Protein AF-A0A0U2R2X2-F1 (afdb_monomer_lite)

Sequence (88 aa):
MRRALEKEKERDLQFNKYHNFEFASAAFQIGIVLASAAVITSMIGLAYAAICVGLVGVVLTGAGLFAPDVLHHVLHWFEALFAGGKHH

pLDDT: mean 76.11, std 16.43, range [39.03, 97.25]

Secondary structure (DSSP, 8-state):
-HHHHHHHHHHHHHHHHHHHHHHHHHHHHHHHHHHHHHHHHT-HHHHHHHHHHHHHHHHHHHHHHH-TTHHHHHHHHHHHHHHTT---

Radius of gyration: 17.47 Å; chains: 1; bounding box: 38×37×51 Å

Structure (mmCIF, N/CA/C/O backbone):
data_AF-A0A0U2R2X2-F1
#
_entry.id   AF-A0A0U2R2X2-F1
#
loop_
_atom_site.group_PDB
_atom_site.id
_atom_site.type_symbol
_atom_site.label_atom_id
_atom_site.label_alt_id
_atom_site.label_comp_id
_atom_site.label_asym_id
_atom_site.label_entity_id
_atom_site.label_seq_id
_atom_site.pdbx_PDB_ins_code
_atom_site.Cartn_x
_atom_site.Cartn_y
_atom_site.Cartn_z
_atom_site.occupancy
_atom_site.B_iso_or_equiv
_atom_site.auth_seq_id
_atom_site.auth_comp_id
_atom_site.auth_asym_id
_atom_site.auth_atom_id
_atom_site.pdbx_PDB_model_num
ATOM 1 N N . MET A 1 1 ? -25.593 4.968 33.366 1.00 53.25 1 MET A N 1
ATOM 2 C CA . MET A 1 1 ? -24.551 3.938 33.155 1.00 53.25 1 MET A CA 1
ATOM 3 C C . MET A 1 1 ? -24.695 3.193 31.828 1.00 53.25 1 MET A C 1
ATOM 5 O O . MET A 1 1 ? -23.741 3.216 31.072 1.00 53.25 1 MET A O 1
ATOM 9 N N . ARG A 1 2 ? -25.860 2.619 31.470 1.00 55.91 2 ARG A N 1
ATOM 10 C CA . ARG A 1 2 ? -26.041 1.877 30.194 1.00 55.91 2 ARG A CA 1
ATOM 11 C C . ARG A 1 2 ? -25.603 2.625 28.917 1.00 55.91 2 ARG A C 1
ATOM 13 O O . ARG A 1 2 ? -24.847 2.073 28.136 1.00 55.91 2 ARG A O 1
ATOM 20 N N . ARG A 1 3 ? -25.960 3.910 28.775 1.00 55.94 3 ARG A N 1
ATOM 21 C CA . ARG A 1 3 ? -25.557 4.747 27.622 1.00 55.94 3 ARG A CA 1
ATOM 22 C C . ARG A 1 3 ? -24.050 5.048 27.536 1.00 55.94 3 ARG A C 1
ATOM 24 O O . ARG A 1 3 ? -23.583 5.474 26.489 1.00 55.94 3 ARG A O 1
ATOM 31 N N . ALA A 1 4 ? -23.304 4.904 28.635 1.00 55.38 4 ALA A N 1
ATOM 32 C CA . ALA A 1 4 ? -21.857 5.138 28.645 1.00 55.38 4 ALA A CA 1
ATOM 33 C C . ALA A 1 4 ? -21.101 3.921 28.088 1.00 55.38 4 ALA A C 1
ATOM 35 O O . ALA A 1 4 ? -20.228 4.100 27.249 1.00 55.38 4 ALA A O 1
ATOM 36 N N . LEU A 1 5 ? -21.528 2.702 28.450 1.00 56.19 5 LEU A N 1
ATOM 37 C CA . LEU A 1 5 ? -20.987 1.463 27.877 1.00 56.19 5 LEU A CA 1
ATOM 38 C C . LEU A 1 5 ? -21.303 1.316 26.381 1.00 56.19 5 LEU A C 1
ATOM 40 O O . LEU A 1 5 ? -20.481 0.812 25.624 1.00 56.19 5 LEU A O 1
ATOM 44 N N . GLU A 1 6 ? -22.488 1.749 25.940 1.00 57.41 6 GLU A N 1
ATOM 45 C CA . GLU A 1 6 ? -22.854 1.727 24.514 1.00 57.41 6 GLU A CA 1
ATOM 46 C C . GLU A 1 6 ? -21.952 2.654 23.686 1.00 57.41 6 GLU A C 1
ATOM 48 O O . GLU A 1 6 ? -21.493 2.267 22.615 1.00 57.41 6 GLU A O 1
ATOM 53 N N . LYS A 1 7 ? -21.609 3.830 24.228 1.00 54.62 7 LYS A N 1
ATOM 54 C CA . LYS A 1 7 ? -20.671 4.765 23.596 1.00 54.62 7 LYS A CA 1
ATOM 55 C C . LYS A 1 7 ? -19.221 4.286 23.624 1.00 54.62 7 LYS A C 1
ATOM 57 O O . LYS A 1 7 ? -18.497 4.578 22.681 1.00 54.62 7 LYS A O 1
ATOM 62 N N . GLU A 1 8 ? -18.783 3.562 24.655 1.00 54.78 8 GLU A N 1
ATOM 63 C CA . GLU A 1 8 ? -17.461 2.912 24.653 1.00 54.78 8 GLU A CA 1
ATOM 64 C C . GLU A 1 8 ? -17.378 1.839 23.569 1.00 54.78 8 GLU A C 1
ATOM 66 O O . GLU A 1 8 ? -16.438 1.854 22.781 1.00 54.78 8 GLU A O 1
ATOM 71 N N . LYS A 1 9 ? -18.411 0.997 23.437 1.00 56.44 9 LYS A N 1
ATOM 72 C CA . LYS A 1 9 ? -18.489 -0.007 22.366 1.00 56.44 9 LYS A CA 1
ATOM 73 C C . LYS A 1 9 ? -18.488 0.611 20.971 1.00 56.44 9 LYS A C 1
ATOM 75 O O . LYS A 1 9 ? -17.792 0.114 20.092 1.00 56.44 9 LYS A O 1
ATOM 80 N N . GLU A 1 10 ? -19.242 1.687 20.753 1.00 56.12 10 GLU A N 1
ATOM 81 C CA . GLU A 1 10 ? -19.206 2.410 19.476 1.00 56.12 10 GLU A CA 1
ATOM 82 C C . GLU A 1 10 ? -17.848 3.067 19.232 1.00 56.12 10 GLU A C 1
ATOM 84 O O . GLU A 1 10 ? -17.355 3.042 18.107 1.00 56.12 10 GLU A O 1
ATOM 89 N N . ARG A 1 11 ? -17.215 3.627 20.266 1.00 51.75 11 ARG A N 1
ATOM 90 C CA . ARG A 1 11 ? -1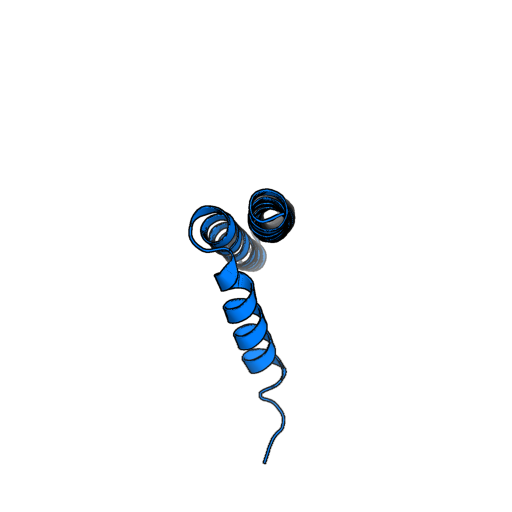5.905 4.269 20.143 1.00 51.75 11 ARG A CA 1
ATOM 91 C C . ARG A 1 11 ? -14.798 3.260 19.847 1.00 51.75 11 ARG A C 1
ATOM 93 O O . ARG A 1 11 ? -13.949 3.563 19.019 1.00 51.75 11 ARG A O 1
ATOM 100 N N . ASP A 1 12 ? -14.827 2.079 20.452 1.00 56.91 12 ASP A N 1
ATOM 101 C CA . ASP A 1 12 ? -13.857 1.011 20.186 1.00 56.91 12 ASP A CA 1
ATOM 102 C C . ASP A 1 12 ? -14.050 0.434 18.773 1.00 56.91 12 ASP A C 1
ATOM 104 O O . ASP A 1 12 ? -13.079 0.211 18.047 1.00 56.91 12 ASP A O 1
ATOM 108 N N . LEU A 1 13 ? -15.306 0.316 18.320 1.00 58.34 13 LEU A N 1
ATOM 109 C CA . LEU A 1 13 ? -15.628 -0.049 16.938 1.00 58.34 13 LEU A CA 1
ATOM 110 C C . LEU A 1 13 ? -15.120 1.005 15.935 1.00 58.34 13 LEU A C 1
ATOM 112 O O . LEU A 1 13 ? -14.650 0.659 14.853 1.00 58.34 13 LEU A O 1
ATOM 116 N N . GLN A 1 14 ? -15.207 2.292 16.283 1.00 54.59 14 GLN A N 1
ATOM 117 C CA . GLN A 1 14 ? -14.686 3.400 15.475 1.00 54.59 14 GLN A CA 1
ATOM 118 C C . GLN A 1 14 ? -13.151 3.429 15.487 1.00 54.59 14 GLN A C 1
ATOM 120 O O . GLN A 1 14 ? -12.544 3.578 14.430 1.00 54.59 14 GLN A O 1
ATOM 125 N N . PHE A 1 15 ? -12.509 3.211 16.637 1.00 57.47 15 PHE A N 1
ATOM 126 C CA . PHE A 1 15 ? -11.046 3.158 16.760 1.00 57.47 15 PHE A CA 1
ATOM 127 C C . PHE A 1 15 ? -10.425 2.065 15.882 1.00 57.47 15 PHE A C 1
ATOM 129 O O . PHE A 1 15 ? -9.369 2.276 15.280 1.00 57.47 15 PHE A O 1
ATOM 136 N N . ASN A 1 16 ? -11.109 0.925 15.761 1.00 59.31 16 ASN A N 1
ATOM 137 C CA . ASN A 1 16 ? -10.680 -0.166 14.891 1.00 59.31 16 ASN A CA 1
ATOM 138 C C . ASN A 1 16 ? -10.859 0.170 13.394 1.00 59.31 16 ASN A C 1
ATOM 140 O O . ASN A 1 16 ? -10.055 -0.235 12.558 1.00 59.31 16 ASN A O 1
ATOM 144 N N . LYS A 1 17 ? -11.873 0.976 13.038 1.00 62.50 17 LYS A N 1
ATOM 145 C CA . LYS A 1 17 ? -12.052 1.490 11.666 1.00 62.50 17 LYS A CA 1
ATOM 146 C C . LYS A 1 17 ? -10.969 2.495 11.278 1.00 62.50 17 LYS A C 1
ATOM 148 O O . LYS A 1 17 ? -10.475 2.427 10.156 1.00 62.50 17 LYS A O 1
ATOM 153 N N . TYR A 1 18 ? -10.589 3.401 12.182 1.00 57.91 18 TYR A N 1
ATOM 154 C CA . TYR A 1 18 ? -9.594 4.445 11.900 1.00 57.91 18 TYR A CA 1
ATOM 155 C C . TYR A 1 18 ? -8.237 3.867 11.480 1.00 57.91 18 TYR A C 1
ATOM 157 O O . TYR A 1 18 ? -7.681 4.303 10.475 1.00 57.91 18 TYR A O 1
ATOM 165 N N . HIS A 1 19 ? -7.756 2.825 12.160 1.00 70.12 19 HIS A N 1
ATOM 166 C CA . HIS A 1 19 ? -6.495 2.177 11.790 1.00 70.12 19 HIS A CA 1
ATOM 167 C C . HIS A 1 19 ? -6.546 1.529 10.403 1.00 70.12 19 HIS A C 1
ATOM 169 O O . HIS A 1 19 ? -5.595 1.654 9.634 1.00 70.12 19 HIS A O 1
ATOM 175 N N . ASN A 1 20 ? -7.662 0.891 10.035 1.00 72.94 20 ASN A N 1
ATOM 176 C CA . ASN A 1 20 ? -7.808 0.279 8.710 1.00 72.94 20 ASN A CA 1
ATOM 177 C C . ASN A 1 20 ? -7.672 1.313 7.586 1.00 72.94 20 ASN A C 1
ATOM 179 O O . ASN A 1 20 ? -7.043 1.028 6.566 1.00 72.94 20 ASN A O 1
ATOM 183 N N . PHE A 1 21 ? -8.208 2.521 7.779 1.00 79.38 21 PHE A N 1
ATOM 184 C CA . PHE A 1 21 ? -8.060 3.607 6.810 1.00 79.38 21 PHE A CA 1
ATOM 185 C C . PHE A 1 21 ? -6.643 4.188 6.779 1.00 79.38 21 PHE A C 1
ATOM 187 O O . PHE A 1 21 ? -6.148 4.491 5.693 1.00 79.38 21 PHE A O 1
ATOM 194 N N . GLU A 1 22 ? -5.962 4.294 7.923 1.00 81.62 22 GLU A N 1
ATOM 195 C CA . GLU A 1 22 ? -4.559 4.726 7.960 1.00 81.62 22 GLU A CA 1
ATOM 196 C C . GLU A 1 22 ? -3.652 3.735 7.221 1.00 81.62 22 GLU A C 1
ATOM 198 O O . GLU A 1 22 ? -2.917 4.137 6.313 1.00 81.62 22 GLU A O 1
ATOM 203 N N . PHE A 1 23 ? -3.774 2.435 7.508 1.0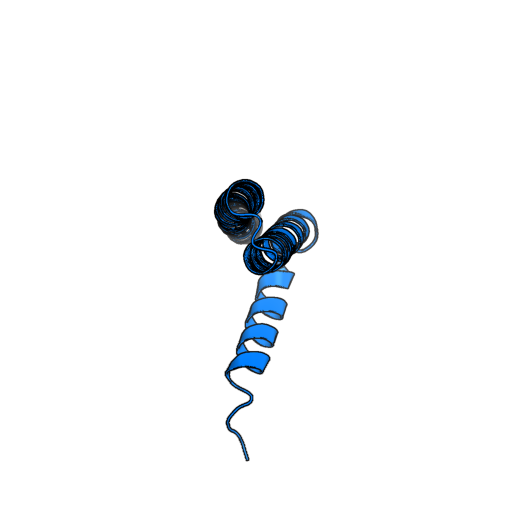0 82.31 23 PHE A N 1
ATOM 204 C CA . PHE A 1 23 ? -3.018 1.391 6.811 1.00 82.31 23 PHE A CA 1
ATOM 205 C C . PHE A 1 23 ? -3.361 1.322 5.320 1.00 82.31 23 PHE A C 1
ATOM 207 O O . PHE A 1 23 ? -2.460 1.174 4.492 1.00 82.31 23 PHE A O 1
ATOM 214 N N . ALA A 1 24 ? -4.636 1.485 4.954 1.00 86.31 24 ALA A N 1
ATOM 215 C CA . ALA A 1 24 ? -5.038 1.560 3.554 1.00 86.31 24 ALA A CA 1
ATOM 216 C C . ALA A 1 24 ? -4.389 2.753 2.835 1.00 86.31 24 ALA A C 1
ATOM 218 O O . ALA A 1 24 ? -3.869 2.597 1.730 1.00 86.31 24 ALA A O 1
ATOM 219 N N . SER A 1 25 ? -4.372 3.932 3.466 1.00 89.88 25 SER A N 1
ATOM 220 C CA . SER A 1 25 ? -3.762 5.137 2.892 1.00 89.88 25 SER A CA 1
ATOM 221 C C . SER A 1 25 ? -2.251 4.976 2.688 1.00 89.88 25 SER A C 1
ATOM 223 O O . SER A 1 25 ? -1.732 5.340 1.630 1.00 89.88 25 SER A O 1
ATOM 225 N N . ALA A 1 26 ? -1.562 4.345 3.645 1.00 90.88 26 ALA A N 1
ATOM 226 C CA . ALA A 1 26 ? -0.138 4.040 3.551 1.00 90.88 26 ALA A CA 1
ATOM 227 C C . ALA A 1 26 ? 0.150 3.029 2.429 1.00 90.88 26 ALA A C 1
ATOM 229 O O . ALA A 1 26 ? 1.070 3.232 1.632 1.00 90.88 26 ALA A O 1
ATOM 230 N N . ALA A 1 27 ? -0.670 1.979 2.305 1.00 91.81 27 ALA A N 1
ATOM 231 C CA . ALA A 1 27 ? -0.572 1.027 1.201 1.00 91.81 27 ALA A CA 1
ATOM 232 C C . ALA A 1 27 ? -0.755 1.728 -0.154 1.00 91.81 27 ALA A C 1
ATOM 234 O O . ALA A 1 27 ? 0.079 1.566 -1.044 1.00 91.81 27 ALA A O 1
ATOM 235 N N . PHE A 1 28 ? -1.775 2.576 -0.314 1.00 93.50 28 PHE A N 1
ATOM 236 C CA . PHE A 1 28 ? -1.958 3.320 -1.562 1.00 93.50 28 PHE A CA 1
ATOM 237 C C . PHE A 1 28 ? -0.792 4.256 -1.871 1.00 93.50 28 PHE A C 1
ATOM 239 O O . PHE A 1 28 ? -0.377 4.335 -3.025 1.00 93.50 28 PHE A O 1
ATOM 246 N N . GLN A 1 29 ? -0.219 4.919 -0.868 1.00 96.12 29 GLN A N 1
ATOM 247 C CA . GLN A 1 29 ? 0.925 5.803 -1.070 1.00 96.12 29 GLN A CA 1
ATOM 248 C C . GLN A 1 29 ? 2.132 5.043 -1.641 1.00 96.12 29 GLN A C 1
ATOM 250 O O . GLN A 1 29 ? 2.709 5.467 -2.644 1.00 96.12 29 GLN A O 1
ATOM 255 N N . ILE A 1 30 ? 2.464 3.884 -1.065 1.00 94.50 30 ILE A N 1
ATOM 256 C CA . ILE A 1 30 ? 3.539 3.021 -1.573 1.00 94.50 30 ILE A CA 1
ATOM 257 C C . ILE A 1 30 ? 3.180 2.485 -2.966 1.00 94.50 30 ILE A C 1
ATOM 259 O O . ILE A 1 30 ? 4.001 2.553 -3.879 1.00 94.50 30 ILE A O 1
ATOM 263 N N . GLY A 1 31 ? 1.953 1.996 -3.160 1.00 93.69 31 GLY A N 1
ATOM 264 C CA . GLY A 1 31 ? 1.491 1.447 -4.437 1.00 93.69 31 GLY A CA 1
ATOM 265 C C . GLY A 1 31 ? 1.557 2.459 -5.584 1.00 93.69 31 GLY A C 1
ATOM 266 O O . GLY A 1 31 ? 2.027 2.123 -6.668 1.00 93.69 31 GLY A O 1
ATOM 267 N N . ILE A 1 32 ? 1.164 3.712 -5.343 1.00 95.44 32 ILE A N 1
ATOM 268 C CA . ILE A 1 32 ? 1.225 4.795 -6.337 1.00 95.44 32 ILE A CA 1
ATOM 269 C C . ILE A 1 32 ? 2.680 5.136 -6.686 1.00 95.44 32 ILE A C 1
ATOM 271 O O . ILE A 1 32 ? 3.000 5.308 -7.863 1.00 95.44 32 ILE A O 1
ATOM 275 N N . VAL A 1 33 ? 3.574 5.194 -5.691 1.00 97.12 33 VAL A N 1
ATOM 276 C CA . VAL A 1 33 ? 5.012 5.421 -5.924 1.00 97.12 33 VAL A CA 1
ATOM 277 C C . VAL A 1 33 ? 5.632 4.266 -6.718 1.00 97.12 33 VAL A C 1
ATOM 279 O O . VAL A 1 33 ? 6.394 4.502 -7.653 1.00 97.12 33 VAL A O 1
ATOM 282 N N . LEU A 1 34 ? 5.280 3.017 -6.408 1.00 96.06 34 LEU A N 1
ATOM 283 C CA . LEU A 1 34 ? 5.747 1.850 -7.164 1.00 96.06 34 LEU A CA 1
ATOM 284 C C . LEU A 1 34 ? 5.194 1.836 -8.594 1.00 96.06 34 LEU A C 1
ATOM 286 O O . LEU A 1 34 ? 5.927 1.507 -9.525 1.00 96.06 34 LEU A O 1
ATOM 290 N N . ALA A 1 35 ? 3.932 2.226 -8.785 1.00 95.50 35 ALA A N 1
ATOM 291 C CA . ALA A 1 35 ? 3.319 2.324 -10.104 1.00 95.50 35 ALA A CA 1
ATOM 292 C C . ALA A 1 35 ? 4.021 3.378 -10.971 1.00 95.50 35 ALA A C 1
ATOM 294 O O . ALA A 1 35 ? 4.344 3.104 -12.127 1.00 95.50 35 ALA A O 1
ATOM 295 N N . SER A 1 36 ? 4.315 4.561 -10.418 1.00 97.25 36 SER A N 1
ATOM 296 C CA . SER A 1 36 ? 5.046 5.597 -11.157 1.00 97.25 36 SER A CA 1
ATOM 297 C C . SER A 1 36 ? 6.483 5.163 -11.464 1.00 97.25 36 SER A C 1
ATOM 299 O O . SER A 1 36 ? 6.942 5.333 -12.595 1.00 97.25 36 SER A O 1
ATOM 301 N N . ALA A 1 37 ? 7.164 4.501 -10.522 1.00 95.81 37 ALA A N 1
ATOM 302 C CA . ALA A 1 37 ? 8.487 3.922 -10.747 1.00 95.81 37 ALA A CA 1
ATOM 303 C C . ALA A 1 37 ? 8.477 2.838 -11.842 1.00 95.81 37 ALA A C 1
ATOM 305 O O . ALA A 1 37 ? 9.391 2.797 -12.670 1.00 95.81 37 ALA A O 1
ATOM 306 N N . ALA A 1 38 ? 7.436 2.000 -11.897 1.00 96.25 38 ALA A N 1
ATOM 307 C CA . ALA A 1 38 ? 7.259 0.988 -12.938 1.00 96.25 38 ALA A CA 1
ATOM 308 C C . ALA A 1 38 ? 7.126 1.614 -14.334 1.00 96.25 38 ALA A C 1
ATOM 310 O O . ALA A 1 38 ? 7.748 1.130 -15.278 1.00 96.25 38 ALA A O 1
ATOM 311 N N . VAL A 1 39 ? 6.365 2.710 -14.456 1.00 94.75 39 VAL A N 1
ATOM 312 C CA . VAL A 1 39 ? 6.192 3.444 -15.722 1.00 94.75 39 VAL A CA 1
ATOM 313 C C . VAL A 1 39 ? 7.503 4.091 -16.174 1.00 94.75 39 VAL A C 1
ATOM 315 O O . VAL A 1 39 ? 7.871 3.960 -17.338 1.00 94.75 39 VAL A O 1
ATOM 318 N N . ILE A 1 40 ? 8.239 4.745 -15.267 1.00 96.50 40 ILE A N 1
ATOM 319 C CA . ILE A 1 40 ? 9.500 5.436 -15.599 1.00 96.50 40 ILE A CA 1
ATOM 320 C C . ILE A 1 40 ? 10.581 4.441 -16.034 1.00 96.50 40 ILE A C 1
ATOM 322 O O . ILE A 1 40 ? 11.297 4.672 -17.005 1.00 96.50 40 ILE A O 1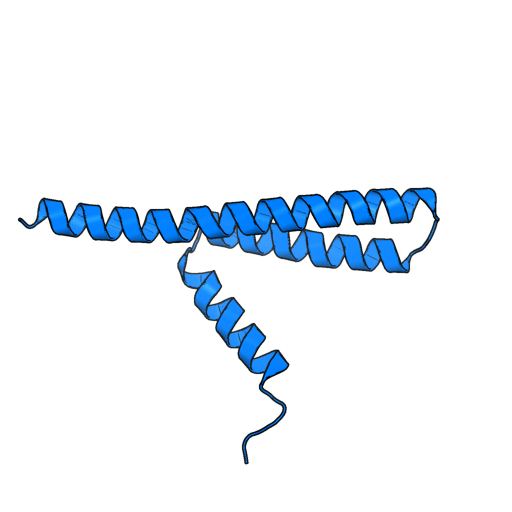
ATOM 326 N N . THR A 1 41 ? 10.711 3.328 -15.311 1.00 95.94 41 THR A N 1
ATOM 327 C CA . THR A 1 41 ? 11.786 2.345 -15.529 1.00 95.94 41 THR A CA 1
ATOM 328 C C . THR A 1 41 ? 11.416 1.253 -16.531 1.00 95.94 41 THR A C 1
ATOM 330 O O . THR A 1 41 ? 12.276 0.458 -16.903 1.00 95.94 41 THR A O 1
ATOM 333 N N . SER A 1 42 ? 10.149 1.193 -16.963 1.00 93.19 42 SER A N 1
ATOM 334 C CA . SER A 1 42 ? 9.594 0.104 -17.782 1.00 93.19 42 SER A CA 1
ATOM 335 C C . SER A 1 42 ? 9.804 -1.291 -17.169 1.00 93.19 42 SER A C 1
ATOM 337 O O . SER A 1 42 ? 9.895 -2.295 -17.877 1.00 93.19 42 SER A O 1
ATOM 339 N N . MET A 1 43 ? 9.885 -1.375 -15.837 1.00 95.25 43 MET A N 1
ATOM 340 C CA . MET A 1 43 ? 10.133 -2.624 -15.123 1.00 95.25 43 MET A CA 1
ATOM 341 C C . MET A 1 43 ? 8.817 -3.272 -14.688 1.00 95.25 43 MET A C 1
ATOM 343 O O . MET A 1 43 ? 8.180 -2.847 -13.723 1.00 95.25 43 MET A O 1
ATOM 347 N N . ILE A 1 44 ? 8.433 -4.359 -15.362 1.00 94.50 44 ILE A N 1
ATOM 348 C CA . ILE A 1 44 ? 7.149 -5.032 -15.112 1.00 94.50 44 ILE A CA 1
ATOM 349 C C . ILE A 1 44 ? 7.027 -5.619 -13.696 1.00 94.50 44 ILE A C 1
ATOM 351 O O . ILE A 1 44 ? 5.930 -5.689 -13.149 1.00 94.50 44 ILE A O 1
ATOM 355 N N . GLY A 1 45 ? 8.149 -5.974 -13.058 1.00 94.88 45 GLY A N 1
ATOM 356 C CA . GLY A 1 45 ? 8.161 -6.436 -11.666 1.00 94.88 45 GLY A CA 1
ATOM 357 C C . GLY A 1 45 ? 7.612 -5.393 -10.686 1.00 94.88 45 GLY A C 1
ATOM 358 O O . GLY A 1 45 ? 6.850 -5.736 -9.784 1.00 94.88 45 GLY A O 1
ATOM 359 N N . LEU A 1 46 ? 7.918 -4.109 -10.909 1.00 92.44 46 LEU A N 1
ATOM 360 C CA . LEU A 1 46 ? 7.390 -3.012 -10.094 1.00 92.44 46 LEU A CA 1
ATOM 361 C C . LEU A 1 46 ? 5.888 -2.812 -10.320 1.00 92.44 46 LEU A C 1
ATOM 363 O O . LEU A 1 46 ? 5.177 -2.472 -9.378 1.00 92.44 46 LEU A O 1
ATOM 367 N N . ALA A 1 47 ? 5.389 -3.080 -11.531 1.00 93.31 47 ALA A N 1
ATOM 368 C CA . ALA A 1 47 ? 3.959 -3.019 -11.822 1.00 93.31 47 ALA A CA 1
ATOM 369 C C . ALA A 1 47 ? 3.186 -4.092 -11.039 1.00 93.31 47 ALA A C 1
ATOM 371 O O . ALA A 1 47 ? 2.172 -3.783 -10.416 1.00 93.31 47 ALA A O 1
ATOM 372 N N . TYR A 1 48 ? 3.695 -5.328 -10.992 1.00 94.69 48 TYR A N 1
ATOM 373 C CA . TYR A 1 48 ? 3.096 -6.382 -10.166 1.00 94.69 48 TYR A CA 1
ATOM 374 C C . TYR A 1 48 ? 3.148 -6.046 -8.673 1.00 94.69 48 TYR A C 1
ATOM 376 O O . TYR A 1 48 ? 2.144 -6.207 -7.982 1.00 94.69 48 TYR A O 1
ATOM 384 N N . ALA A 1 49 ? 4.273 -5.521 -8.178 1.00 93.62 49 ALA A N 1
ATOM 385 C CA . ALA A 1 49 ? 4.382 -5.078 -6.788 1.00 93.62 49 ALA A CA 1
ATOM 386 C C . ALA A 1 49 ? 3.368 -3.966 -6.460 1.00 93.62 49 ALA A C 1
ATOM 388 O O . ALA A 1 49 ? 2.681 -4.039 -5.441 1.00 93.62 49 ALA A O 1
ATOM 389 N N . ALA A 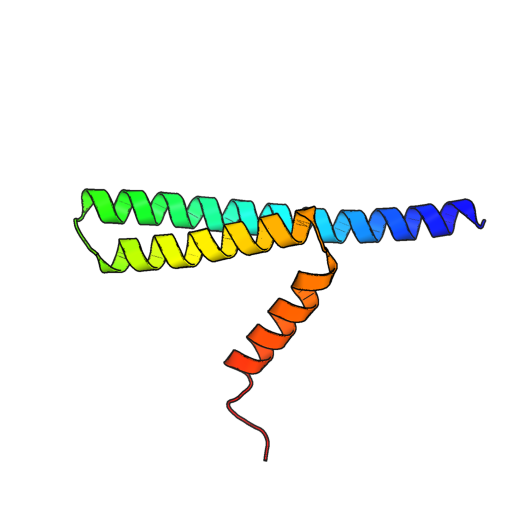1 50 ? 3.217 -2.979 -7.348 1.00 93.88 50 ALA A N 1
ATOM 390 C CA . ALA A 1 50 ? 2.251 -1.896 -7.197 1.00 93.88 50 ALA A CA 1
ATOM 391 C C . ALA A 1 50 ? 0.803 -2.405 -7.160 1.00 93.88 50 ALA A C 1
ATOM 393 O O . ALA A 1 50 ? 0.025 -1.974 -6.309 1.00 93.88 50 ALA A O 1
ATOM 394 N N . ILE A 1 51 ? 0.449 -3.349 -8.039 1.00 93.69 51 ILE A N 1
ATOM 395 C CA . ILE A 1 51 ? -0.881 -3.971 -8.060 1.00 93.69 51 ILE A CA 1
ATOM 396 C C . ILE A 1 51 ? -1.133 -4.737 -6.758 1.00 93.69 51 ILE A C 1
ATOM 398 O O . ILE A 1 51 ? -2.179 -4.542 -6.143 1.00 93.69 51 ILE A O 1
ATOM 402 N N . CYS A 1 52 ? -0.182 -5.557 -6.300 1.00 93.94 52 CYS A N 1
ATOM 403 C CA . CYS A 1 52 ? -0.315 -6.300 -5.045 1.00 93.94 52 CYS A CA 1
ATOM 404 C C . CYS A 1 52 ? -0.550 -5.364 -3.853 1.00 93.94 52 CYS A C 1
ATOM 406 O O . CYS A 1 52 ? -1.492 -5.563 -3.087 1.00 93.94 52 CYS A O 1
ATOM 408 N N . VAL A 1 53 ? 0.262 -4.314 -3.720 1.00 93.69 53 VAL A N 1
ATOM 409 C CA . VAL A 1 53 ? 0.124 -3.334 -2.632 1.00 93.69 53 VAL A CA 1
ATOM 410 C C . VAL A 1 53 ? -1.191 -2.551 -2.752 1.00 93.69 53 VAL A C 1
ATOM 412 O O . VAL A 1 53 ? -1.883 -2.345 -1.755 1.00 93.69 53 VAL A O 1
ATOM 415 N N . GLY A 1 54 ? -1.587 -2.166 -3.968 1.00 93.50 54 GLY A N 1
ATOM 416 C CA . GLY A 1 54 ? -2.861 -1.493 -4.224 1.00 93.50 54 GLY A CA 1
ATOM 417 C C . GLY A 1 54 ? -4.072 -2.352 -3.849 1.00 93.50 54 GLY A C 1
ATOM 418 O O . GLY A 1 54 ? -5.006 -1.850 -3.226 1.00 93.50 54 GLY A O 1
ATOM 419 N N . LEU A 1 55 ? -4.041 -3.653 -4.151 1.00 92.25 55 LEU A N 1
ATOM 420 C CA . LEU A 1 55 ? -5.089 -4.599 -3.755 1.00 92.25 55 LEU A CA 1
ATOM 421 C C . LEU A 1 55 ? -5.196 -4.731 -2.232 1.00 92.25 55 LEU A C 1
ATOM 423 O O . LEU A 1 55 ? -6.310 -4.756 -1.712 1.00 92.25 55 LEU A O 1
ATOM 427 N N . VAL A 1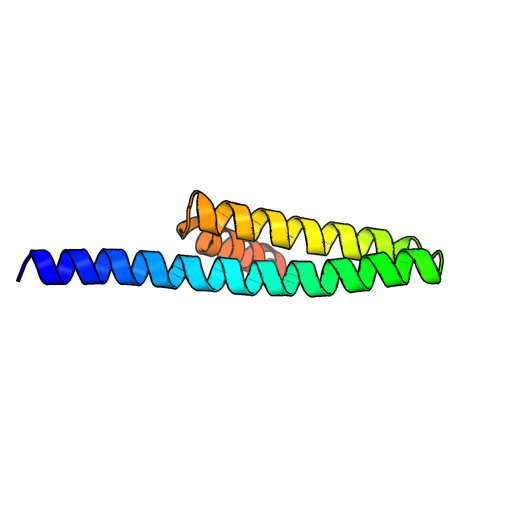 56 ? -4.071 -4.739 -1.510 1.00 88.19 56 VAL A N 1
ATOM 428 C CA . VAL A 1 56 ? -4.080 -4.696 -0.037 1.00 88.19 56 VAL A CA 1
ATOM 429 C C . VAL A 1 56 ? -4.772 -3.422 0.459 1.00 88.19 56 VAL A C 1
ATOM 431 O O . VAL A 1 56 ? -5.645 -3.503 1.322 1.00 88.19 56 VAL A O 1
ATOM 434 N N . GLY A 1 57 ? -4.473 -2.262 -0.133 1.00 88.00 57 GLY A N 1
ATOM 435 C CA . GLY A 1 57 ? -5.158 -1.002 0.181 1.00 88.00 57 GLY A CA 1
ATOM 436 C C . GLY A 1 57 ? -6.672 -1.057 -0.061 1.00 88.00 57 GLY A C 1
ATOM 437 O O . GLY A 1 57 ? -7.451 -0.596 0.778 1.00 88.00 57 GLY A O 1
ATOM 438 N N . VAL A 1 58 ? -7.112 -1.676 -1.164 1.00 88.94 58 VAL A N 1
ATOM 439 C CA . VAL A 1 58 ? -8.541 -1.876 -1.478 1.00 88.94 58 VAL A CA 1
ATOM 440 C C . VAL A 1 58 ? -9.216 -2.786 -0.452 1.00 88.94 58 VAL A C 1
ATOM 442 O O . VAL A 1 58 ? -10.297 -2.452 0.033 1.00 88.94 58 VAL A O 1
ATOM 445 N N . VAL A 1 59 ? -8.581 -3.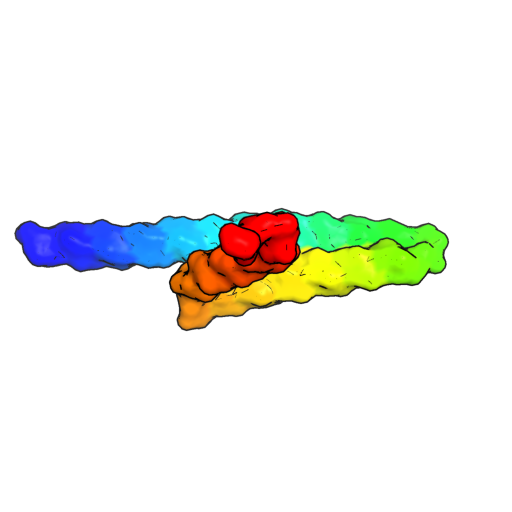901 -0.081 1.00 85.06 59 VAL A N 1
ATOM 446 C CA . VAL A 1 59 ? -9.113 -4.831 0.930 1.00 85.06 59 VAL A CA 1
ATOM 447 C C . VAL A 1 59 ? -9.227 -4.149 2.293 1.00 85.06 59 VAL A C 1
ATOM 449 O O . VAL A 1 59 ? -10.275 -4.250 2.928 1.00 85.06 59 VAL A O 1
ATOM 452 N N . LEU A 1 60 ? -8.205 -3.403 2.722 1.00 84.12 60 LEU A N 1
ATOM 453 C CA . LEU A 1 60 ? -8.224 -2.664 3.991 1.00 84.12 60 LEU A CA 1
ATOM 454 C C . LEU A 1 60 ? -9.285 -1.558 4.004 1.00 84.12 60 LEU A C 1
ATOM 456 O O . LEU A 1 60 ? -9.999 -1.394 4.992 1.00 84.12 60 LEU A O 1
ATOM 460 N N . THR A 1 61 ? -9.451 -0.850 2.885 1.00 85.25 61 THR A N 1
ATOM 461 C CA . THR A 1 61 ? -10.506 0.162 2.724 1.00 85.25 61 THR A CA 1
ATOM 462 C C . THR A 1 61 ? -11.894 -0.475 2.793 1.00 85.25 61 THR A C 1
ATOM 464 O O . THR A 1 61 ? -12.767 0.014 3.509 1.00 85.25 61 THR A O 1
ATOM 467 N N . GLY A 1 62 ? -12.099 -1.595 2.093 1.00 83.56 62 GLY A N 1
ATOM 468 C CA . GLY A 1 62 ? -13.351 -2.351 2.129 1.00 83.56 62 GLY A CA 1
ATOM 469 C C . GLY A 1 62 ? -13.663 -2.897 3.525 1.00 83.56 62 GLY A C 1
ATOM 470 O O . GLY A 1 62 ? -14.792 -2.766 3.994 1.00 83.56 62 GLY A O 1
ATOM 471 N N . ALA A 1 63 ? -12.664 -3.433 4.227 1.00 76.38 63 ALA A N 1
ATOM 472 C CA . ALA A 1 63 ? -12.796 -3.886 5.611 1.00 76.38 63 ALA A CA 1
ATOM 473 C C . ALA A 1 63 ? -13.156 -2.729 6.561 1.00 76.38 63 ALA A C 1
ATOM 475 O O . ALA A 1 63 ? -14.088 -2.852 7.356 1.00 76.38 63 ALA A O 1
ATOM 476 N N . GLY A 1 64 ? -12.495 -1.573 6.434 1.00 73.56 64 GLY A N 1
ATOM 477 C CA . GLY A 1 64 ? -12.819 -0.365 7.202 1.00 73.56 64 GLY A CA 1
ATOM 478 C C . GLY A 1 64 ? -14.254 0.137 6.988 1.00 73.56 64 GLY A C 1
ATOM 479 O O . GLY A 1 64 ? -14.877 0.633 7.931 1.00 73.56 64 GLY A O 1
ATOM 480 N N . LEU A 1 65 ? -14.802 -0.032 5.778 1.00 73.00 65 LEU A N 1
ATOM 481 C CA . LEU A 1 65 ? -16.159 0.393 5.419 1.00 73.00 65 LEU A CA 1
ATOM 482 C C . LEU A 1 65 ? -17.249 -0.603 5.842 1.00 73.00 65 LEU A C 1
ATOM 484 O O . LEU A 1 65 ? -18.260 -0.186 6.408 1.00 73.00 65 LEU A O 1
ATOM 488 N N . PHE A 1 66 ? -17.066 -1.897 5.565 1.00 69.31 66 PHE A N 1
ATOM 489 C CA . PHE A 1 66 ? -18.152 -2.885 5.630 1.00 69.31 66 PHE A CA 1
ATOM 490 C C . PHE A 1 66 ? -18.054 -3.867 6.801 1.00 69.31 66 PHE A C 1
ATOM 492 O O . PHE A 1 66 ? -19.087 -4.365 7.245 1.00 69.31 66 PHE A O 1
ATOM 499 N N . ALA A 1 67 ? -16.855 -4.151 7.319 1.00 66.38 67 ALA A N 1
ATOM 500 C CA . ALA A 1 67 ? -16.673 -5.144 8.377 1.00 66.38 67 ALA A CA 1
ATOM 501 C C . ALA A 1 67 ? -15.344 -4.927 9.134 1.00 66.38 67 ALA A C 1
ATOM 503 O O . ALA A 1 67 ? -14.313 -5.483 8.742 1.00 66.38 67 ALA A O 1
ATOM 504 N N . PRO A 1 68 ? -15.343 -4.144 10.233 1.00 59.88 68 PRO A N 1
ATOM 505 C CA . PRO A 1 68 ? -14.124 -3.835 10.985 1.00 59.88 68 PRO A CA 1
ATOM 506 C C . PRO A 1 68 ? -13.446 -5.071 11.605 1.00 59.88 68 PRO A C 1
ATOM 508 O O . PRO A 1 68 ? -12.245 -5.034 11.857 1.00 59.88 68 PRO A O 1
ATOM 511 N N . ASP A 1 69 ? -14.169 -6.180 11.795 1.00 65.06 69 ASP A N 1
ATOM 512 C CA . ASP A 1 69 ? -13.628 -7.448 12.310 1.00 65.06 69 ASP A CA 1
ATOM 513 C C . ASP A 1 69 ? -12.814 -8.256 11.275 1.00 65.06 69 ASP A C 1
ATOM 515 O O . ASP A 1 69 ? -12.137 -9.222 11.632 1.00 65.06 69 ASP A O 1
ATOM 519 N N . VAL A 1 70 ? -12.824 -7.871 9.990 1.00 64.50 70 VAL A N 1
ATOM 520 C CA . VAL A 1 70 ? -12.084 -8.588 8.929 1.00 64.50 70 VAL A CA 1
ATOM 521 C C . VAL A 1 70 ? -10.577 -8.517 9.149 1.00 64.50 70 VAL A C 1
ATOM 523 O O . VAL A 1 70 ? -9.876 -9.469 8.813 1.00 64.50 70 VAL A O 1
ATOM 526 N N . LEU A 1 71 ? -10.069 -7.448 9.772 1.00 63.31 71 LEU A N 1
ATOM 527 C CA . LEU A 1 71 ? -8.639 -7.315 10.041 1.00 63.31 71 LEU A CA 1
ATOM 528 C C . LEU A 1 71 ? -8.128 -8.435 10.957 1.00 63.31 71 LEU A C 1
ATOM 530 O O . LEU A 1 71 ? -7.059 -8.970 10.695 1.00 63.31 71 LEU A O 1
ATOM 534 N N . HIS A 1 72 ? -8.903 -8.856 11.964 1.00 66.56 72 HIS A N 1
ATOM 535 C CA . HIS A 1 72 ? -8.528 -9.989 12.816 1.00 66.56 72 HIS A CA 1
ATOM 536 C C . HIS A 1 72 ? -8.444 -11.286 12.001 1.00 66.56 72 HIS A C 1
ATOM 538 O O . HIS A 1 72 ? -7.545 -12.094 12.209 1.00 66.56 72 HIS A O 1
ATOM 544 N N . HIS A 1 73 ? -9.351 -11.495 11.046 1.00 65.44 73 HIS A N 1
ATOM 545 C CA . HIS A 1 73 ? -9.340 -12.686 10.194 1.00 65.44 73 HIS A CA 1
ATOM 546 C C . HIS A 1 73 ? -8.178 -12.665 9.189 1.00 65.44 73 HIS A C 1
ATOM 548 O O . HIS A 1 73 ? -7.548 -13.691 8.945 1.00 65.44 73 HIS A O 1
ATOM 554 N N . VAL A 1 74 ? -7.865 -11.487 8.641 1.00 68.25 74 VAL A N 1
ATOM 555 C CA . VAL A 1 74 ? -6.738 -11.278 7.726 1.00 68.25 74 VAL A CA 1
ATOM 556 C C . VAL A 1 74 ? -5.410 -11.417 8.460 1.00 68.25 74 VAL A C 1
ATOM 558 O O . VAL A 1 74 ? -4.543 -12.114 7.949 1.00 68.25 74 VAL A O 1
ATOM 561 N N . LEU A 1 75 ? -5.253 -10.836 9.657 1.00 69.56 75 LEU A N 1
ATOM 562 C CA . LEU A 1 75 ? -4.053 -11.019 10.478 1.00 69.56 75 LEU A CA 1
ATOM 563 C C . LEU A 1 75 ? -3.871 -12.484 10.861 1.00 69.56 75 LEU A C 1
ATOM 565 O O . LEU A 1 75 ? -2.774 -12.994 10.719 1.00 69.56 75 LEU A O 1
ATOM 569 N N . HIS A 1 76 ? -4.927 -13.179 11.286 1.00 68.50 76 HIS A N 1
ATOM 570 C CA . HIS A 1 76 ? -4.818 -14.583 11.690 1.00 68.50 76 HIS A CA 1
ATOM 571 C C . HIS A 1 76 ? -4.538 -15.516 10.496 1.00 68.50 76 HIS A C 1
ATOM 573 O O . HIS A 1 76 ? -3.856 -16.528 10.642 1.00 68.50 76 HIS A O 1
ATOM 579 N N . TRP A 1 77 ? -5.026 -15.180 9.295 1.00 67.69 77 TRP A N 1
ATOM 580 C CA . TRP A 1 77 ? -4.663 -15.871 8.052 1.00 67.69 77 TRP A CA 1
ATOM 581 C C . TRP A 1 77 ? -3.240 -15.528 7.588 1.00 67.69 77 TRP A C 1
ATOM 583 O O . TRP A 1 77 ? -2.526 -16.403 7.107 1.00 67.69 77 TRP A O 1
ATOM 593 N N . PHE A 1 78 ? -2.804 -14.280 7.769 1.00 67.56 78 PHE A N 1
ATOM 594 C CA . PHE A 1 78 ? -1.433 -13.844 7.510 1.00 67.56 78 PHE A CA 1
ATOM 595 C C . PHE A 1 78 ? -0.471 -14.561 8.464 1.00 67.56 78 PHE A C 1
ATOM 597 O O . PHE A 1 78 ? 0.472 -15.202 8.019 1.00 67.56 78 PHE A O 1
ATOM 604 N N . GLU A 1 79 ? -0.758 -14.581 9.763 1.00 70.31 79 GLU A N 1
ATOM 605 C CA . GLU A 1 79 ? -0.036 -15.396 10.736 1.00 70.31 79 GLU A CA 1
ATOM 606 C C . GLU A 1 79 ? -0.066 -16.871 10.352 1.00 70.31 79 GLU A C 1
ATOM 608 O O . GLU A 1 79 ? 0.980 -17.491 10.380 1.00 70.31 79 GLU A O 1
ATOM 613 N N . ALA A 1 80 ? -1.181 -17.445 9.895 1.00 68.31 80 ALA A N 1
ATOM 614 C CA . ALA A 1 80 ? -1.190 -18.829 9.412 1.00 68.31 80 ALA A CA 1
ATOM 615 C C . ALA A 1 80 ? -0.290 -19.048 8.176 1.00 68.31 80 ALA A C 1
ATOM 617 O O . ALA A 1 80 ? 0.358 -20.088 8.060 1.00 68.31 80 ALA A O 1
ATOM 618 N N . LEU A 1 81 ? -0.203 -18.067 7.275 1.00 70.12 81 LEU A N 1
ATOM 619 C CA . LEU A 1 81 ? 0.661 -18.104 6.094 1.00 70.12 81 LEU A CA 1
ATOM 620 C C . LEU A 1 81 ? 2.153 -18.026 6.464 1.00 70.12 81 LEU A C 1
ATOM 622 O O . LEU A 1 81 ? 2.972 -18.704 5.846 1.00 70.12 81 LEU A O 1
ATOM 626 N N . PHE A 1 82 ? 2.507 -17.230 7.477 1.00 72.50 82 PHE A N 1
ATOM 627 C CA . PHE A 1 82 ? 3.896 -17.022 7.913 1.00 72.50 82 PHE A CA 1
ATOM 628 C C . PHE A 1 82 ? 4.337 -17.948 9.066 1.00 72.50 82 PHE A C 1
ATOM 630 O O . PHE A 1 82 ? 5.526 -18.235 9.197 1.00 72.50 82 PHE A O 1
ATOM 637 N N . ALA A 1 83 ? 3.404 -18.454 9.874 1.00 68.25 83 ALA A N 1
ATOM 638 C CA . ALA A 1 83 ? 3.618 -19.387 10.985 1.00 68.25 83 ALA A CA 1
ATOM 639 C C . ALA A 1 83 ? 3.367 -20.854 10.598 1.00 68.25 83 ALA A C 1
ATOM 641 O O . ALA A 1 83 ? 3.788 -21.751 11.330 1.00 68.25 83 ALA A O 1
ATOM 642 N N . GLY A 1 84 ? 2.791 -21.128 9.418 1.00 55.47 84 GLY A N 1
ATOM 643 C CA . GLY A 1 84 ? 2.640 -22.461 8.808 1.00 55.47 84 GLY A CA 1
ATOM 644 C C . GLY A 1 84 ? 3.952 -23.198 8.485 1.00 55.47 84 GLY A C 1
ATOM 645 O O . GLY A 1 84 ? 3.970 -24.097 7.649 1.00 55.47 84 GLY A O 1
ATOM 646 N N . GLY A 1 85 ? 5.054 -22.831 9.144 1.00 56.56 85 GLY A N 1
ATOM 647 C CA . GLY A 1 85 ? 6.342 -23.509 9.113 1.00 56.56 85 GLY A CA 1
ATOM 648 C C . GLY A 1 85 ? 6.643 -24.397 10.324 1.00 56.56 85 GLY A C 1
ATOM 649 O O . GLY A 1 85 ? 7.645 -25.102 10.260 1.00 56.56 85 GLY A O 1
ATOM 650 N N . LYS A 1 86 ? 5.845 -24.409 11.407 1.00 56.91 86 LYS A N 1
ATOM 651 C CA . LYS A 1 86 ? 5.964 -25.415 12.486 1.00 56.91 86 LYS A CA 1
ATOM 652 C C . LYS A 1 86 ? 4.638 -25.611 13.216 1.00 56.91 86 LYS A C 1
ATOM 654 O O . LYS A 1 86 ? 4.198 -24.687 13.876 1.00 56.91 86 LYS A O 1
ATOM 659 N N . HIS A 1 87 ? 4.072 -26.815 13.138 1.00 41.19 87 HIS A N 1
ATOM 660 C CA . HIS A 1 87 ? 3.615 -27.600 14.294 1.00 41.19 87 HIS A CA 1
ATOM 661 C C . HIS A 1 87 ? 3.212 -29.012 13.821 1.00 41.19 87 HIS A C 1
ATOM 663 O O . HIS A 1 87 ? 2.172 -29.198 13.194 1.00 41.19 87 HIS A O 1
ATOM 669 N N . HIS A 1 88 ? 4.106 -29.976 14.081 1.00 39.03 88 HIS A N 1
ATOM 670 C CA . HIS A 1 88 ? 3.730 -31.349 14.431 1.00 39.03 88 HIS A CA 1
ATOM 671 C C . HIS A 1 88 ? 3.192 -31.350 15.866 1.00 39.03 88 HIS A C 1
ATOM 673 O O . HIS A 1 88 ? 3.638 -30.468 16.645 1.00 39.03 88 HIS A O 1
#

Foldseek 3Di:
DVVVVVVVVVVVLLVLLVVLQVQLVVLLVQLVVLCVVCVVVVPVVSVVVSVVSNVSSVVSNCCSPPNSCVVVVVVVVVCCVVVVPDDD